Protein AF-A0A8J6WFE8-F1 (afdb_monomer_lite)

Secondary structure (DSSP, 8-state):
--HHHHHHHH-TT-----------HHHHHHHHHHHHHTT-SSHHHHHHHHHHHHHHHHHHHHHHHHHHHHHHHHHHTT--HHHHHHHHHHHHS----SSS--

pLDDT: mean 84.11, std 15.69, range [42.5, 98.44]

Structure (mmCIF, N/CA/C/O backbone):
data_AF-A0A8J6WFE8-F1
#
_entry.id   AF-A0A8J6WFE8-F1
#
loop_
_atom_site.group_PDB
_atom_site.id
_atom_site.type_symbol
_atom_site.label_atom_id
_atom_site.label_alt_id
_atom_site.label_comp_id
_atom_site.label_asym_id
_atom_site.label_entity_id
_atom_site.label_seq_id
_atom_site.pdbx_PDB_ins_code
_atom_site.Cartn_x
_atom_site.Cartn_y
_atom_site.Cartn_z
_atom_site.occupancy
_atom_site.B_iso_or_equiv
_atom_site.auth_seq_id
_atom_site.auth_comp_id
_atom_site.auth_asym_id
_atom_site.auth_atom_id
_atom_site.pdbx_PDB_model_num
ATOM 1 N N . MET A 1 1 ? -10.518 6.128 5.972 1.00 59.09 1 MET A N 1
ATOM 2 C CA . MET A 1 1 ? -9.133 6.642 6.148 1.00 59.09 1 MET A CA 1
ATOM 3 C C . MET A 1 1 ? -9.106 7.965 6.915 1.00 59.09 1 MET A C 1
ATOM 5 O O . MET A 1 1 ? -9.773 8.906 6.500 1.00 59.09 1 MET A O 1
ATOM 9 N N . LYS A 1 2 ? -8.303 8.081 7.984 1.00 60.91 2 LYS A N 1
ATOM 10 C CA . LYS A 1 2 ? -8.120 9.344 8.735 1.00 60.91 2 LYS A CA 1
ATOM 11 C C . LYS A 1 2 ? -7.318 10.383 7.931 1.00 60.91 2 LYS A C 1
ATOM 13 O O . LYS A 1 2 ? -6.316 10.043 7.298 1.00 60.91 2 LYS A O 1
ATOM 18 N N . ALA A 1 3 ? -7.724 11.654 7.990 1.00 61.97 3 ALA A N 1
ATOM 19 C CA . ALA A 1 3 ? -7.114 12.764 7.243 1.00 61.97 3 ALA A CA 1
ATOM 20 C C . ALA A 1 3 ? -5.603 12.940 7.513 1.00 61.97 3 ALA A C 1
ATOM 22 O O . ALA A 1 3 ? -4.841 13.287 6.609 1.00 61.97 3 ALA A O 1
ATOM 23 N N . ASP A 1 4 ? -5.138 12.623 8.722 1.00 64.19 4 ASP A N 1
ATOM 24 C CA . ASP A 1 4 ? -3.723 12.751 9.097 1.00 64.19 4 ASP A CA 1
ATOM 25 C C . ASP A 1 4 ? -2.825 11.683 8.461 1.00 64.19 4 ASP A C 1
ATOM 27 O O . ASP A 1 4 ? -1.677 11.955 8.097 1.00 64.19 4 ASP A O 1
ATOM 31 N N . ALA A 1 5 ? -3.357 10.477 8.240 1.00 66.69 5 ALA A N 1
ATOM 32 C CA . ALA A 1 5 ? -2.653 9.431 7.501 1.00 66.69 5 ALA A CA 1
ATOM 33 C C . ALA A 1 5 ? -2.508 9.802 6.017 1.00 66.69 5 ALA A C 1
ATOM 35 O O . ALA A 1 5 ? -1.499 9.476 5.390 1.00 66.69 5 ALA A O 1
ATOM 36 N N . LEU A 1 6 ? -3.485 10.525 5.458 1.00 65.75 6 LEU A N 1
ATOM 37 C CA . LEU A 1 6 ? -3.408 11.055 4.098 1.00 65.75 6 LEU A CA 1
ATOM 38 C C . LEU A 1 6 ? -2.352 12.166 3.989 1.00 65.75 6 LEU A C 1
ATOM 40 O O . LEU A 1 6 ? -1.523 12.114 3.082 1.00 65.75 6 LEU A O 1
ATOM 44 N N . LYS A 1 7 ? -2.310 13.107 4.944 1.00 64.75 7 LYS A N 1
ATOM 45 C CA . LYS A 1 7 ? -1.295 14.178 4.990 1.00 64.75 7 LYS A CA 1
ATOM 46 C C . LYS A 1 7 ? 0.133 13.628 5.011 1.00 64.75 7 LYS A C 1
ATOM 48 O O . LYS A 1 7 ? 0.941 14.020 4.175 1.00 64.75 7 LYS A O 1
ATOM 53 N N . LYS A 1 8 ? 0.430 12.650 5.879 1.00 72.88 8 LYS A N 1
ATOM 54 C CA . LYS A 1 8 ? 1.755 11.992 5.922 1.00 72.88 8 LYS A CA 1
ATOM 55 C C . LYS A 1 8 ? 2.124 11.291 4.611 1.00 72.88 8 LYS A C 1
ATOM 57 O O . LYS A 1 8 ? 3.297 11.171 4.278 1.00 72.88 8 LYS A O 1
ATOM 62 N N . ARG A 1 9 ? 1.135 10.795 3.863 1.00 69.50 9 ARG A N 1
ATOM 63 C CA . ARG A 1 9 ? 1.360 10.084 2.594 1.00 69.50 9 ARG A CA 1
ATOM 64 C C . ARG A 1 9 ? 1.584 11.025 1.411 1.00 69.50 9 ARG A C 1
ATOM 66 O O . ARG A 1 9 ? 2.244 10.601 0.464 1.00 69.50 9 ARG A O 1
ATOM 73 N N . LEU A 1 10 ? 1.048 12.245 1.474 1.00 74.19 10 LEU A N 1
ATOM 74 C CA . LEU A 1 10 ? 1.235 13.305 0.477 1.00 74.19 10 LEU A CA 1
ATOM 75 C C . LEU A 1 10 ? 2.550 14.074 0.659 1.00 74.19 10 LEU A C 1
ATOM 77 O O . LEU A 1 10 ? 2.967 14.777 -0.263 1.00 74.19 10 LEU A O 1
ATOM 81 N N . ASP A 1 11 ? 3.209 13.926 1.810 1.00 82.12 11 ASP A N 1
ATOM 82 C CA . ASP A 1 11 ? 4.532 14.493 2.040 1.00 82.12 11 ASP A CA 1
ATOM 83 C C . ASP A 1 11 ? 5.553 13.914 1.047 1.00 82.12 11 ASP A C 1
ATOM 85 O O . ASP A 1 11 ? 5.840 12.710 1.022 1.00 82.12 11 ASP A O 1
ATOM 89 N N . ARG A 1 12 ? 6.102 14.803 0.216 1.00 76.50 12 ARG A N 1
ATOM 90 C CA . ARG A 1 12 ? 7.114 14.475 -0.792 1.00 76.50 12 ARG A CA 1
ATOM 91 C C . ARG A 1 12 ? 8.478 14.163 -0.174 1.00 76.50 12 ARG A C 1
ATOM 93 O O . ARG A 1 12 ? 9.248 13.446 -0.803 1.00 76.50 12 ARG A O 1
ATOM 100 N N . ASN A 1 13 ? 8.754 14.649 1.036 1.00 81.88 13 ASN A N 1
ATOM 101 C CA . ASN A 1 13 ? 10.033 14.491 1.732 1.00 81.88 13 ASN A CA 1
ATOM 102 C C . ASN A 1 13 ? 10.011 13.367 2.775 1.00 81.88 13 ASN A C 1
ATOM 104 O O . ASN A 1 13 ? 10.896 13.288 3.629 1.00 81.88 13 ASN A O 1
ATOM 108 N N . ARG A 1 14 ? 9.013 12.479 2.716 1.00 85.88 14 ARG A N 1
ATOM 109 C CA . ARG A 1 14 ? 8.925 11.346 3.637 1.00 85.88 14 ARG A CA 1
ATOM 110 C C . ARG A 1 14 ? 10.183 10.460 3.548 1.00 85.88 14 ARG A C 1
ATO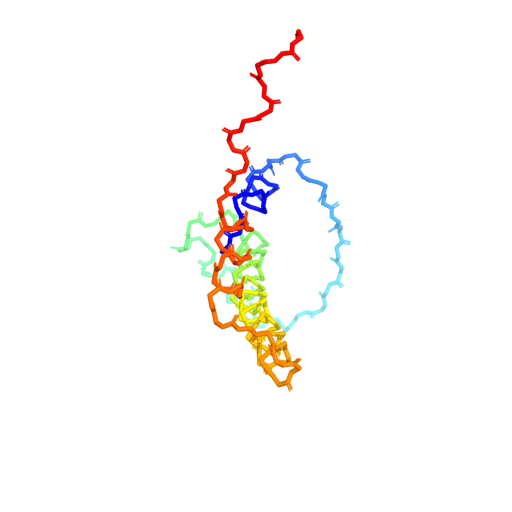M 112 O O . ARG A 1 14 ? 10.664 10.199 2.440 1.00 85.88 14 ARG A O 1
ATOM 119 N N . PRO A 1 15 ? 10.694 9.950 4.683 1.00 89.44 15 PRO A N 1
ATOM 120 C CA . PRO A 1 15 ? 11.878 9.100 4.693 1.00 89.44 15 PRO A CA 1
ATOM 121 C C . PRO A 1 15 ? 11.649 7.835 3.858 1.00 89.44 15 PRO A C 1
ATOM 123 O O . PRO A 1 15 ? 10.577 7.226 3.898 1.00 89.44 15 PRO A O 1
ATOM 126 N N . MET A 1 16 ? 12.668 7.441 3.096 1.00 89.06 16 MET A N 1
ATOM 127 C CA . MET A 1 16 ? 12.658 6.232 2.276 1.00 89.06 16 MET A CA 1
ATOM 128 C C . MET A 1 16 ? 13.663 5.218 2.816 1.00 89.06 16 MET A C 1
ATOM 130 O O . MET A 1 16 ? 14.780 5.574 3.185 1.00 89.06 16 MET A O 1
ATOM 134 N N . THR A 1 17 ? 13.278 3.944 2.805 1.00 93.00 17 THR A N 1
ATOM 135 C CA . THR A 1 17 ? 14.154 2.820 3.150 1.00 93.00 17 THR A CA 1
ATOM 136 C C . THR A 1 17 ? 14.389 1.970 1.910 1.00 93.00 17 THR A C 1
ATOM 138 O O . THR A 1 17 ? 13.438 1.598 1.219 1.00 93.00 17 THR A O 1
ATOM 141 N N . THR A 1 18 ? 15.652 1.657 1.626 1.00 94.06 18 THR A N 1
ATOM 142 C CA . THR A 1 18 ? 16.017 0.725 0.555 1.00 94.06 18 THR A CA 1
ATOM 143 C C . THR A 1 18 ? 15.765 -0.704 1.013 1.00 94.06 18 THR A C 1
ATOM 145 O O . THR A 1 18 ? 16.210 -1.101 2.088 1.00 94.06 18 THR A O 1
ATOM 148 N N . ILE A 1 19 ? 15.076 -1.481 0.181 1.00 93.31 19 ILE A N 1
ATOM 149 C CA . ILE A 1 19 ? 14.811 -2.902 0.411 1.00 93.31 19 ILE A CA 1
ATOM 150 C C . ILE A 1 19 ? 15.316 -3.715 -0.781 1.00 93.31 19 ILE A C 1
ATOM 152 O O . ILE A 1 19 ? 15.234 -3.261 -1.923 1.00 93.31 19 ILE A O 1
ATOM 156 N N . THR A 1 20 ? 15.798 -4.928 -0.515 1.00 94.69 20 THR A N 1
ATOM 157 C CA . THR A 1 20 ? 16.194 -5.896 -1.546 1.00 94.69 20 THR A CA 1
ATOM 158 C C . THR A 1 20 ? 15.184 -7.034 -1.553 1.00 94.69 20 THR A C 1
ATOM 160 O O . THR A 1 20 ? 14.987 -7.691 -0.533 1.00 94.69 20 THR A O 1
ATOM 163 N N . ILE A 1 21 ? 14.543 -7.273 -2.697 1.00 94.31 21 ILE A N 1
ATOM 164 C CA . ILE A 1 21 ? 13.528 -8.319 -2.874 1.00 94.31 21 ILE A CA 1
ATOM 165 C C . ILE A 1 21 ? 13.884 -9.126 -4.124 1.00 94.31 21 ILE A C 1
ATOM 167 O O . ILE A 1 21 ? 14.214 -8.548 -5.158 1.00 94.31 21 ILE A O 1
ATOM 171 N N . ARG A 1 22 ? 13.800 -10.459 -4.040 1.00 96.50 22 ARG A N 1
ATOM 172 C CA . ARG A 1 22 ? 13.836 -11.328 -5.226 1.00 96.50 22 ARG A CA 1
ATOM 173 C C . ARG A 1 22 ? 12.440 -11.395 -5.834 1.00 96.50 22 ARG A C 1
ATOM 175 O O . ARG A 1 22 ? 11.489 -11.677 -5.111 1.00 96.50 22 ARG A O 1
ATOM 182 N N . MET A 1 23 ? 12.330 -11.173 -7.138 1.00 95.88 23 MET A N 1
ATOM 183 C CA . MET A 1 23 ? 11.081 -11.320 -7.887 1.00 95.88 23 MET A CA 1
ATOM 184 C C . MET A 1 23 ? 11.301 -12.222 -9.104 1.00 95.88 23 MET A C 1
ATOM 186 O O . MET A 1 23 ? 12.417 -12.228 -9.631 1.00 95.88 23 MET A O 1
ATOM 190 N N . PRO A 1 24 ? 10.274 -12.970 -9.541 1.00 98.25 24 PRO A N 1
ATOM 191 C CA . PRO A 1 24 ? 10.320 -13.696 -10.805 1.00 98.25 24 PRO A CA 1
ATOM 192 C C . PRO A 1 24 ? 10.640 -12.765 -11.983 1.00 98.25 24 PRO A C 1
ATOM 194 O O . PRO A 1 24 ? 10.231 -11.600 -11.996 1.00 98.25 24 PRO A O 1
ATOM 197 N N . GLU A 1 25 ? 11.400 -13.273 -12.952 1.00 98.31 25 GLU A N 1
ATOM 198 C CA . GLU A 1 25 ? 11.858 -12.492 -14.107 1.00 98.31 25 GLU A CA 1
ATOM 199 C C . GLU A 1 25 ? 10.687 -12.032 -14.980 1.00 98.31 25 GLU A C 1
ATOM 201 O O . GLU A 1 25 ? 10.624 -10.865 -15.360 1.00 98.31 25 GLU A O 1
ATOM 206 N N . ASP A 1 26 ? 9.718 -12.914 -15.217 1.00 98.38 26 ASP A N 1
ATOM 207 C CA . ASP A 1 26 ? 8.490 -12.643 -15.967 1.00 98.38 26 ASP A CA 1
ATOM 208 C C . ASP A 1 26 ? 7.692 -11.480 -15.363 1.00 98.38 26 ASP A C 1
ATOM 210 O O . ASP A 1 26 ? 7.282 -10.568 -16.077 1.00 98.38 26 ASP A O 1
ATOM 214 N N . VAL A 1 27 ? 7.581 -11.431 -14.033 1.00 98.12 27 VAL A N 1
ATOM 215 C CA . VAL A 1 27 ? 6.902 -10.335 -13.326 1.00 98.12 27 VAL A CA 1
ATOM 216 C C . VAL A 1 27 ? 7.628 -9.002 -13.531 1.00 98.12 27 VAL A C 1
ATOM 218 O O . VAL A 1 27 ? 6.992 -7.958 -13.690 1.00 98.12 27 VAL A O 1
ATOM 221 N N . ILE A 1 28 ? 8.964 -9.003 -13.526 1.00 97.94 28 ILE A N 1
ATOM 222 C CA . ILE A 1 28 ? 9.753 -7.791 -13.784 1.00 97.94 28 ILE A CA 1
ATOM 223 C C . ILE A 1 28 ? 9.556 -7.311 -15.224 1.00 97.94 28 ILE A C 1
ATOM 225 O O . ILE A 1 28 ? 9.402 -6.105 -15.442 1.00 97.94 28 ILE A O 1
ATOM 229 N N . GLU A 1 29 ? 9.550 -8.222 -16.194 1.00 98.44 29 GLU A N 1
ATOM 230 C CA . GLU A 1 29 ? 9.329 -7.882 -17.600 1.00 98.44 29 GLU A CA 1
ATOM 231 C C . GLU A 1 29 ? 7.918 -7.335 -17.843 1.00 98.44 29 GLU A C 1
ATOM 233 O O . GLU A 1 29 ? 7.764 -6.304 -18.505 1.00 98.44 29 GLU A O 1
ATOM 238 N N . ASP A 1 30 ? 6.898 -7.919 -17.215 1.00 98.44 30 ASP A N 1
ATOM 239 C CA . ASP A 1 30 ? 5.533 -7.397 -17.273 1.00 98.44 30 ASP A CA 1
ATOM 240 C C . ASP A 1 30 ? 5.436 -5.996 -16.664 1.00 98.44 30 ASP A C 1
ATOM 242 O O . ASP A 1 30 ? 4.876 -5.086 -17.283 1.00 98.44 30 ASP A O 1
ATOM 246 N N . LEU A 1 31 ? 6.053 -5.762 -15.499 1.00 98.06 31 LEU A N 1
ATOM 247 C CA . LEU A 1 31 ? 6.092 -4.433 -14.884 1.00 98.06 31 LEU A CA 1
ATOM 248 C C . LEU A 1 31 ? 6.786 -3.400 -15.782 1.00 98.06 31 LEU A C 1
ATOM 250 O O . LEU A 1 31 ? 6.315 -2.264 -15.883 1.00 98.06 31 LEU A O 1
ATOM 254 N N . LYS A 1 32 ? 7.892 -3.768 -16.444 1.00 98.12 32 LYS A N 1
ATOM 255 C CA . LYS A 1 32 ? 8.580 -2.897 -17.413 1.00 98.12 32 LYS A CA 1
ATOM 256 C C . LYS A 1 32 ? 7.686 -2.571 -18.602 1.00 98.12 32 LYS A C 1
ATOM 258 O O . LYS A 1 32 ? 7.661 -1.418 -19.031 1.00 98.12 32 LYS A O 1
ATOM 263 N N . ARG A 1 33 ? 6.945 -3.557 -19.111 1.00 98.25 33 ARG A N 1
ATOM 264 C CA . ARG A 1 33 ? 6.040 -3.398 -20.252 1.00 98.25 33 ARG A CA 1
ATOM 265 C C . ARG A 1 33 ? 4.879 -2.458 -19.939 1.00 98.25 33 ARG A C 1
ATOM 267 O O . ARG A 1 33 ? 4.562 -1.600 -20.760 1.00 98.25 33 ARG A O 1
ATOM 274 N N . ILE A 1 34 ? 4.241 -2.607 -18.779 1.00 98.19 34 ILE A N 1
ATOM 275 C CA . ILE A 1 34 ? 3.015 -1.859 -18.457 1.00 98.19 34 ILE A CA 1
ATOM 276 C C . ILE A 1 34 ? 3.278 -0.496 -17.810 1.00 98.19 34 ILE A C 1
ATOM 278 O O . ILE A 1 34 ? 2.442 0.395 -17.933 1.00 98.19 34 ILE A O 1
ATOM 282 N N . ALA A 1 35 ? 4.429 -0.289 -17.161 1.00 98.25 35 ALA A N 1
ATOM 283 C CA . ALA A 1 35 ? 4.775 0.992 -16.540 1.00 98.25 35 ALA A CA 1
ATOM 284 C C . ALA A 1 35 ? 4.589 2.216 -17.460 1.00 98.25 35 ALA A C 1
ATOM 286 O O . ALA A 1 35 ? 3.867 3.129 -17.050 1.00 98.25 35 ALA A O 1
ATOM 287 N N . PRO A 1 36 ? 5.147 2.262 -18.689 1.00 97.31 36 PRO A N 1
ATOM 288 C CA . PRO A 1 36 ? 4.953 3.410 -19.573 1.00 97.31 36 PRO A CA 1
ATOM 289 C C . PRO A 1 36 ? 3.499 3.547 -20.041 1.00 97.31 36 PRO A C 1
ATOM 291 O O . PRO A 1 36 ? 3.003 4.664 -20.163 1.00 97.31 36 PRO A O 1
ATOM 294 N N . LEU A 1 37 ? 2.794 2.427 -20.246 1.00 97.88 37 LEU A N 1
ATOM 295 C CA . LEU A 1 37 ? 1.383 2.425 -20.654 1.00 97.88 37 LEU A CA 1
ATOM 296 C C . LEU A 1 37 ? 0.473 3.031 -19.577 1.00 97.88 37 LEU A C 1
ATOM 298 O O . LEU A 1 37 ? -0.545 3.636 -19.895 1.00 97.88 37 LEU A O 1
ATOM 302 N N . LEU A 1 38 ? 0.862 2.895 -18.309 1.00 97.06 38 LEU A N 1
ATOM 303 C CA . LEU A 1 38 ? 0.164 3.454 -17.152 1.00 97.06 38 LEU A CA 1
ATOM 304 C C . LEU A 1 38 ? 0.708 4.830 -16.722 1.00 97.06 38 LEU A C 1
ATOM 306 O O . LEU A 1 38 ? 0.325 5.334 -15.669 1.00 97.06 38 LEU A O 1
ATOM 310 N N . GLY A 1 39 ? 1.604 5.442 -17.507 1.00 96.12 39 GLY A N 1
ATOM 311 C CA . GLY A 1 39 ? 2.142 6.781 -17.242 1.00 96.12 39 GLY A CA 1
ATOM 312 C C . GLY A 1 39 ? 3.219 6.850 -16.153 1.00 96.12 39 GLY A C 1
ATOM 313 O O . GLY A 1 39 ? 3.525 7.933 -15.656 1.00 96.12 39 GLY A O 1
ATOM 314 N N . PHE A 1 40 ? 3.810 5.718 -15.766 1.00 97.38 40 PHE A N 1
ATOM 315 C CA . PHE A 1 40 ? 4.928 5.685 -14.825 1.00 97.38 40 PHE A CA 1
ATOM 316 C C . PHE A 1 40 ? 6.264 5.836 -15.555 1.00 97.38 40 PHE A C 1
ATOM 318 O O . PHE A 1 40 ? 6.471 5.292 -16.636 1.00 97.38 40 PHE A O 1
ATOM 325 N N . SER A 1 41 ? 7.223 6.502 -14.910 1.00 93.94 41 SER A N 1
ATOM 326 C CA . SER A 1 41 ? 8.584 6.678 -15.438 1.00 93.94 41 SER A CA 1
ATOM 327 C C . SER A 1 41 ? 9.428 5.394 -15.459 1.00 93.94 41 SER A C 1
ATOM 329 O O . SER A 1 41 ? 10.547 5.403 -15.963 1.00 93.94 41 SER A O 1
ATOM 331 N N . GLY A 1 42 ? 8.918 4.287 -14.910 1.00 95.44 42 GLY A N 1
ATOM 332 C CA . GLY A 1 42 ? 9.566 2.980 -14.929 1.00 95.44 42 GLY A CA 1
ATOM 333 C C . GLY A 1 42 ? 8.881 1.969 -14.010 1.00 95.44 42 GLY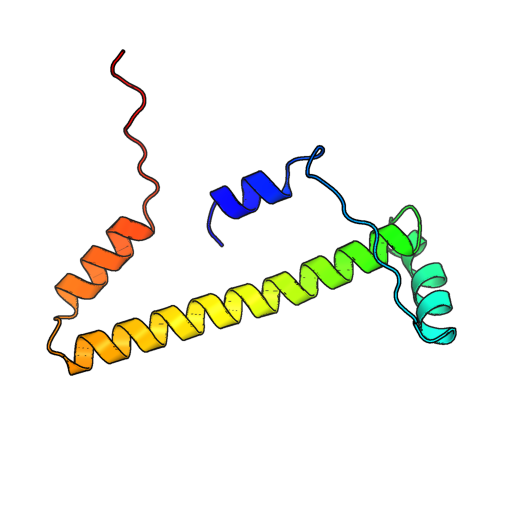 A C 1
ATOM 334 O O . GLY A 1 42 ? 7.933 2.291 -13.288 1.00 95.44 42 GLY A O 1
ATOM 335 N N . TYR A 1 43 ? 9.399 0.740 -14.003 1.00 96.88 43 TYR A N 1
ATOM 336 C CA . TYR A 1 43 ? 8.805 -0.369 -13.252 1.00 96.88 43 TYR A CA 1
ATOM 337 C C . TYR A 1 43 ? 8.894 -0.190 -11.727 1.00 96.88 43 TYR A C 1
ATOM 339 O O . TYR A 1 43 ? 7.989 -0.603 -11.010 1.00 96.88 43 TYR A O 1
ATOM 347 N N . GLN A 1 44 ? 9.944 0.461 -11.206 1.00 95.06 44 GLN A N 1
ATOM 348 C CA . GLN A 1 44 ? 10.100 0.671 -9.759 1.00 95.06 44 GLN A CA 1
ATOM 349 C C . GLN A 1 44 ? 9.030 1.624 -9.179 1.00 95.06 44 GLN A C 1
ATOM 351 O O . GLN A 1 44 ? 8.428 1.278 -8.160 1.00 95.06 44 GLN A O 1
ATOM 356 N N . PRO A 1 45 ? 8.747 2.804 -9.782 1.00 94.62 45 PRO A N 1
ATOM 357 C CA . PRO A 1 45 ? 7.589 3.618 -9.411 1.00 94.62 45 PRO A CA 1
ATOM 358 C C . PRO A 1 45 ? 6.257 2.861 -9.438 1.00 94.62 45 PRO A C 1
ATOM 360 O O . PRO A 1 45 ? 5.490 2.979 -8.482 1.00 94.62 45 PRO A O 1
ATOM 363 N N . LEU A 1 46 ? 6.009 2.065 -10.484 1.00 96.94 46 LEU A N 1
ATOM 364 C CA . LEU A 1 46 ? 4.782 1.277 -10.600 1.00 96.94 46 LEU A CA 1
ATOM 365 C C . LEU A 1 46 ? 4.680 0.218 -9.494 1.00 96.94 46 LEU A C 1
ATOM 367 O O . LEU A 1 46 ? 3.658 0.131 -8.819 1.00 96.94 46 LEU A O 1
ATOM 371 N N . ALA A 1 47 ? 5.752 -0.539 -9.253 1.00 96.50 47 ALA A N 1
ATOM 372 C CA . AL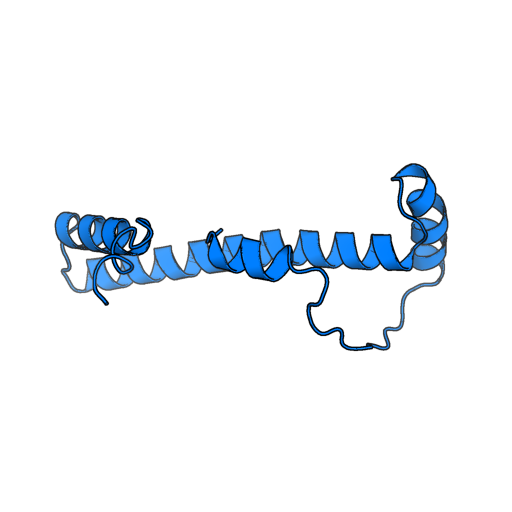A A 1 47 ? 5.787 -1.557 -8.207 1.00 96.50 47 ALA A CA 1
ATOM 373 C C . ALA A 1 47 ? 5.468 -0.956 -6.829 1.00 96.50 47 ALA A C 1
ATOM 375 O O . ALA A 1 47 ? 4.637 -1.486 -6.092 1.00 96.50 47 ALA A O 1
ATOM 376 N N . ARG A 1 48 ? 6.051 0.207 -6.498 1.00 93.31 48 ARG A N 1
ATOM 377 C CA . ARG A 1 48 ? 5.722 0.927 -5.255 1.00 93.31 48 ARG A CA 1
ATOM 378 C C . ARG A 1 48 ? 4.254 1.350 -5.193 1.00 93.31 48 ARG A C 1
ATOM 380 O O . ARG A 1 48 ? 3.670 1.314 -4.111 1.00 93.31 48 ARG A O 1
ATOM 387 N N . ALA A 1 49 ? 3.665 1.760 -6.317 1.00 94.12 49 ALA A N 1
ATOM 388 C CA . ALA A 1 49 ? 2.258 2.142 -6.379 1.00 94.12 49 ALA A CA 1
ATOM 389 C C . ALA A 1 49 ? 1.331 0.946 -6.121 1.00 94.12 49 ALA A C 1
ATOM 391 O O . ALA A 1 49 ? 0.433 1.061 -5.288 1.00 94.12 49 ALA A O 1
ATOM 392 N N . TYR A 1 50 ? 1.589 -0.206 -6.748 1.00 95.69 50 TYR A N 1
ATOM 393 C CA . TYR A 1 50 ? 0.823 -1.435 -6.515 1.00 95.69 50 TYR A CA 1
ATOM 394 C C . TYR A 1 50 ? 0.929 -1.927 -5.076 1.00 95.69 50 TYR A C 1
ATOM 396 O O . TYR A 1 50 ? -0.098 -2.171 -4.446 1.00 95.69 50 TYR A O 1
ATOM 404 N N . ILE A 1 51 ? 2.142 -1.973 -4.519 1.00 94.56 51 ILE A N 1
ATOM 405 C CA . ILE A 1 51 ? 2.352 -2.322 -3.107 1.00 94.56 51 ILE A CA 1
ATOM 406 C C . ILE A 1 51 ? 1.551 -1.372 -2.207 1.00 94.56 51 ILE A C 1
ATOM 408 O O . ILE A 1 51 ? 0.802 -1.811 -1.338 1.00 94.56 51 ILE A O 1
ATOM 412 N N . GLY A 1 52 ? 1.656 -0.060 -2.438 1.00 91.88 52 GLY A N 1
ATOM 413 C CA . GLY A 1 52 ? 0.937 0.937 -1.648 1.00 91.88 52 GLY A CA 1
ATOM 414 C C . GLY A 1 52 ? -0.585 0.888 -1.814 1.00 91.88 52 GLY A C 1
ATOM 415 O O . GLY A 1 52 ? -1.310 1.285 -0.906 1.00 91.88 52 GLY A O 1
ATOM 416 N N . GLN A 1 53 ? -1.098 0.443 -2.959 1.00 91.12 53 GLN A N 1
ATOM 417 C CA . GLN A 1 53 ? -2.530 0.252 -3.174 1.00 91.12 53 GLN A CA 1
ATOM 418 C C . GLN A 1 53 ? -3.042 -0.997 -2.455 1.00 91.12 53 GLN A C 1
ATOM 420 O O . GLN A 1 53 ? -3.998 -0.873 -1.697 1.00 91.12 53 GLN A O 1
ATOM 425 N N . GLY A 1 54 ? -2.386 -2.148 -2.631 1.00 92.06 54 GLY A N 1
ATOM 426 C CA . GLY A 1 54 ? -2.771 -3.393 -1.959 1.00 92.06 54 GLY A CA 1
ATOM 427 C C . GLY A 1 54 ? -2.765 -3.242 -0.439 1.00 92.06 54 GLY A C 1
ATOM 428 O O . GLY A 1 54 ? -3.775 -3.485 0.213 1.00 92.06 54 GLY A O 1
ATOM 429 N N . LEU A 1 55 ? -1.680 -2.683 0.112 1.00 92.12 55 LEU A N 1
ATOM 430 C CA . LEU A 1 55 ? -1.575 -2.433 1.552 1.00 92.12 55 LEU A CA 1
ATOM 431 C C . LEU A 1 55 ? -2.670 -1.505 2.082 1.00 92.12 55 LEU A C 1
ATOM 433 O O . LEU A 1 55 ? -3.087 -1.660 3.221 1.00 92.12 55 LEU A O 1
ATOM 437 N N . ARG A 1 56 ? -3.133 -0.524 1.298 1.00 86.38 56 ARG A N 1
ATOM 438 C CA . ARG A 1 56 ? -4.214 0.368 1.745 1.00 86.38 56 ARG A CA 1
ATOM 439 C C . ARG A 1 56 ? -5.522 -0.379 1.926 1.00 86.38 56 ARG A C 1
ATOM 441 O O . ARG A 1 56 ? -6.138 -0.222 2.970 1.00 86.38 56 ARG A O 1
ATOM 448 N N . VAL A 1 57 ? -5.888 -1.192 0.941 1.00 88.31 57 VAL A N 1
ATOM 449 C CA . VAL A 1 57 ? -7.119 -1.987 0.979 1.00 88.31 57 VAL A CA 1
ATOM 450 C C . VAL A 1 57 ? -7.107 -2.927 2.184 1.00 88.31 57 VAL A C 1
ATOM 452 O O . VAL A 1 57 ? -8.073 -2.966 2.939 1.00 88.31 57 VAL A O 1
ATOM 455 N N . ASP A 1 58 ? -5.998 -3.631 2.410 1.00 89.06 58 ASP A N 1
ATOM 456 C CA . ASP A 1 58 ? -5.902 -4.561 3.537 1.00 89.06 58 ASP A CA 1
ATOM 457 C C . ASP A 1 58 ? -5.880 -3.848 4.897 1.00 89.06 58 ASP A C 1
ATOM 459 O O . ASP A 1 58 ? -6.533 -4.307 5.832 1.00 89.06 58 ASP A O 1
ATOM 463 N N . LEU A 1 59 ? -5.166 -2.722 5.020 1.00 85.81 59 LEU A N 1
ATOM 464 C CA . LEU A 1 59 ? -5.137 -1.940 6.262 1.00 85.81 59 LEU A CA 1
ATOM 465 C C . LEU A 1 59 ? -6.510 -1.352 6.602 1.00 85.81 59 LEU A C 1
ATOM 467 O O . LEU A 1 59 ? -6.886 -1.353 7.767 1.00 85.81 59 LEU A O 1
ATOM 471 N N . GLU A 1 60 ? -7.252 -0.866 5.605 1.00 84.06 60 GLU A N 1
ATOM 472 C CA . GLU A 1 60 ? -8.614 -0.358 5.803 1.00 84.06 60 GLU A CA 1
ATOM 473 C C . GLU A 1 60 ? -9.556 -1.464 6.280 1.00 84.06 60 GLU A C 1
ATOM 475 O O . GLU A 1 60 ? -10.256 -1.268 7.271 1.00 84.06 60 GLU A O 1
ATOM 480 N N . ARG A 1 61 ? -9.500 -2.648 5.655 1.00 80.62 61 ARG A N 1
ATOM 481 C CA . ARG A 1 61 ? -10.300 -3.805 6.081 1.00 80.62 61 ARG A CA 1
ATOM 482 C C . ARG A 1 61 ? -10.008 -4.196 7.533 1.00 80.62 61 ARG A C 1
ATOM 484 O O . ARG A 1 61 ? -10.931 -4.363 8.318 1.00 80.62 61 ARG A O 1
ATOM 491 N N . LEU A 1 62 ? -8.731 -4.303 7.906 1.00 78.94 62 LEU A N 1
ATOM 492 C CA . LEU A 1 62 ? -8.342 -4.686 9.269 1.00 78.94 62 LEU A CA 1
ATOM 493 C C . LEU A 1 62 ? -8.727 -3.629 10.318 1.00 78.94 62 LEU A C 1
ATOM 495 O O . LEU A 1 62 ? -9.109 -3.985 11.431 1.00 78.94 62 LEU A O 1
ATOM 499 N N . GLU A 1 63 ? -8.639 -2.336 9.986 1.00 79.00 63 GLU A N 1
ATOM 500 C CA . GLU A 1 63 ? -9.115 -1.269 10.876 1.00 79.00 63 GLU A CA 1
ATOM 501 C C . GLU A 1 63 ? -10.633 -1.368 11.114 1.00 79.00 63 GLU A C 1
ATOM 503 O O . GLU A 1 63 ? -11.074 -1.239 12.258 1.00 79.00 63 GLU A O 1
ATOM 508 N N . GLU A 1 64 ? -11.428 -1.625 10.071 1.00 75.00 64 GLU A N 1
ATOM 509 C CA . GLU A 1 64 ? -12.885 -1.801 10.182 1.00 75.00 64 GLU A CA 1
ATOM 510 C C . GLU A 1 64 ? -13.266 -3.046 11.000 1.00 75.00 64 GLU A C 1
ATOM 512 O O . GLU A 1 64 ? -14.144 -2.968 11.870 1.00 75.00 64 GLU A O 1
ATOM 517 N N . ASP A 1 65 ? -12.568 -4.164 10.784 1.00 79.12 65 ASP A N 1
ATOM 518 C CA . ASP A 1 65 ? -12.787 -5.416 11.514 1.00 79.12 65 ASP A CA 1
ATOM 519 C C . ASP A 1 65 ? -12.514 -5.234 13.019 1.00 79.12 65 ASP A C 1
ATOM 521 O O . ASP A 1 65 ? -13.359 -5.560 13.856 1.00 79.12 65 ASP A O 1
ATOM 525 N N . HIS A 1 66 ? -11.385 -4.616 13.389 1.00 81.25 66 HIS A N 1
ATOM 526 C CA . HIS A 1 66 ? -11.016 -4.403 14.795 1.00 81.25 66 HIS A CA 1
ATOM 527 C C . HIS A 1 66 ? -11.980 -3.460 15.532 1.00 81.25 66 HIS A C 1
ATOM 529 O O . HIS A 1 66 ? -12.297 -3.676 16.705 1.00 81.25 66 HIS A O 1
ATOM 535 N N . VAL A 1 67 ? -12.459 -2.401 14.867 1.00 83.50 67 VAL A N 1
ATOM 536 C CA . VAL A 1 67 ? -13.449 -1.481 15.455 1.00 83.50 67 VAL A CA 1
ATOM 537 C C . VAL A 1 67 ? -14.779 -2.202 15.671 1.00 83.50 67 VAL A C 1
ATOM 539 O O . VAL A 1 67 ? -15.394 -2.055 16.730 1.00 83.50 67 VAL A O 1
ATOM 542 N N . SER A 1 68 ? -15.197 -3.026 14.712 1.00 82.38 68 SER A N 1
ATOM 543 C CA . SER A 1 68 ? -16.428 -3.815 14.809 1.00 82.38 68 SER A CA 1
ATOM 544 C C . SER A 1 68 ? -16.367 -4.832 15.955 1.00 82.38 68 SER A C 1
ATOM 546 O O . SER A 1 68 ? -17.308 -4.932 16.748 1.00 82.38 68 SER A O 1
ATOM 548 N N . GLU A 1 69 ? -15.241 -5.534 16.110 1.00 87.44 69 GLU A N 1
ATOM 549 C CA . GLU A 1 69 ? -15.011 -6.463 17.223 1.00 87.44 69 GLU A CA 1
ATOM 550 C C . GLU A 1 69 ? -15.015 -5.760 18.586 1.00 87.44 69 GLU A C 1
ATOM 552 O O . GLU A 1 69 ? -15.608 -6.265 19.548 1.00 87.44 69 GLU A O 1
ATOM 557 N N . LEU A 1 70 ? -14.410 -4.572 18.678 1.00 87.38 70 LEU A N 1
ATOM 558 C CA . LEU A 1 70 ? -14.417 -3.769 19.898 1.00 87.38 70 LEU A CA 1
ATOM 559 C C . LEU A 1 70 ? -15.841 -3.340 20.279 1.00 87.38 70 LEU A C 1
ATOM 561 O O . LEU A 1 70 ? -16.238 -3.514 21.431 1.00 87.38 70 LEU A O 1
ATOM 565 N N . ILE A 1 71 ? -16.633 -2.846 19.321 1.00 89.25 71 ILE A N 1
ATOM 566 C CA . ILE A 1 71 ? -18.041 -2.469 19.540 1.00 89.25 71 ILE A CA 1
ATOM 567 C C . ILE A 1 71 ? -18.848 -3.678 20.032 1.00 89.25 71 ILE A C 1
ATOM 569 O O . ILE A 1 71 ? -19.586 -3.577 21.015 1.00 89.25 71 ILE A O 1
ATOM 573 N N . ALA A 1 72 ? -18.683 -4.839 19.393 1.00 89.50 72 ALA A N 1
ATOM 574 C CA . ALA A 1 72 ? -19.352 -6.071 19.803 1.00 89.50 72 ALA A CA 1
ATOM 575 C C . ALA A 1 72 ? -18.934 -6.516 21.216 1.00 89.50 72 ALA A C 1
ATOM 577 O O . ALA A 1 72 ? -19.761 -6.992 21.998 1.00 89.50 72 ALA A O 1
ATOM 578 N N . SER A 1 73 ? -17.658 -6.350 21.573 1.00 93.88 73 SER A N 1
ATOM 579 C CA . SER A 1 73 ? -17.159 -6.616 22.922 1.00 93.88 73 SER A CA 1
ATOM 580 C C . SER A 1 73 ? -17.798 -5.687 23.957 1.00 93.88 73 SER A C 1
ATOM 582 O O . SER A 1 73 ? -18.337 -6.168 24.951 1.00 93.88 73 SER A O 1
ATOM 584 N N . LEU A 1 74 ? -17.821 -4.376 23.710 1.00 93.62 74 LEU A N 1
ATOM 585 C CA . LEU A 1 74 ? -18.394 -3.384 24.626 1.00 93.62 74 LEU A CA 1
ATOM 586 C C . LEU A 1 74 ? -19.900 -3.588 24.836 1.00 93.62 74 LEU A C 1
ATOM 588 O O . LEU A 1 74 ? -20.373 -3.558 25.971 1.00 93.62 74 LEU A O 1
ATOM 592 N N . ARG A 1 75 ? -20.642 -3.903 23.769 1.00 92.25 75 ARG A N 1
ATOM 593 C CA . ARG A 1 75 ? -22.067 -4.247 23.858 1.00 92.25 75 ARG A CA 1
ATOM 594 C C . ARG A 1 75 ? -22.306 -5.471 24.747 1.00 92.25 75 ARG A C 1
ATOM 596 O O . ARG A 1 75 ? -23.210 -5.456 25.577 1.00 92.25 75 ARG A O 1
ATOM 603 N N . ARG A 1 76 ? -21.470 -6.515 24.632 1.00 94.62 76 ARG A N 1
ATOM 604 C CA . ARG A 1 76 ? -21.531 -7.694 25.523 1.00 94.62 76 ARG A CA 1
ATOM 605 C C . ARG A 1 76 ? -21.244 -7.354 26.988 1.00 94.62 76 ARG A C 1
ATOM 607 O O . ARG A 1 76 ? -21.740 -8.053 27.864 1.00 94.62 76 ARG A O 1
ATOM 614 N N . HIS A 1 77 ? -20.491 -6.289 27.251 1.00 95.00 77 HIS A N 1
ATOM 615 C CA . HIS A 1 77 ? -20.226 -5.776 28.598 1.00 95.00 77 HIS A CA 1
ATOM 616 C C . HIS A 1 77 ? -21.276 -4.754 29.076 1.00 95.00 77 HIS A C 1
ATOM 618 O O . HIS A 1 77 ? -21.102 -4.149 30.130 1.00 95.00 77 HIS A O 1
ATOM 624 N N . GLY A 1 78 ? -22.376 -4.575 28.336 1.00 92.44 78 GLY A N 1
ATOM 625 C CA . GLY A 1 78 ? -23.509 -3.745 28.750 1.00 92.44 78 GLY A CA 1
ATOM 626 C C . GLY A 1 78 ? -23.385 -2.262 28.401 1.00 92.44 78 GLY A C 1
ATOM 627 O O . GLY A 1 78 ? -24.179 -1.463 28.892 1.00 92.44 78 GLY A O 1
ATOM 628 N N . VAL A 1 79 ? -22.424 -1.875 27.556 1.00 95.81 79 VAL A N 1
ATOM 629 C CA . VAL A 1 79 ? -22.364 -0.503 27.035 1.00 95.81 79 VAL A CA 1
ATOM 630 C C . VAL A 1 79 ? -23.534 -0.288 26.073 1.00 95.81 79 VAL A C 1
ATOM 632 O O . VAL A 1 79 ? -23.731 -1.082 25.15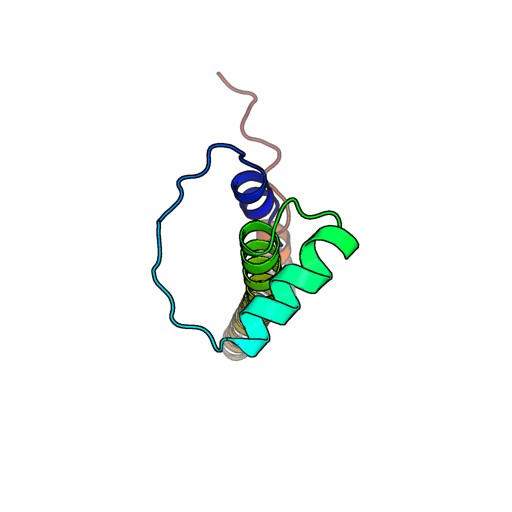2 1.00 95.81 79 VAL A O 1
ATOM 635 N N . SER A 1 80 ? -24.317 0.770 26.299 1.00 94.69 80 SER A N 1
ATOM 636 C CA . SER A 1 80 ? -25.485 1.087 25.476 1.00 94.69 80 SER A CA 1
ATOM 637 C C . SER A 1 80 ? -25.100 1.658 24.112 1.00 94.69 80 SER A C 1
ATOM 639 O O . SER A 1 80 ? -24.055 2.292 23.942 1.00 94.69 80 SER A O 1
ATOM 641 N N . ASP A 1 81 ? -25.987 1.470 23.138 1.00 88.69 81 ASP A N 1
ATOM 642 C CA . ASP A 1 81 ? -25.783 1.917 21.756 1.00 88.69 81 ASP A CA 1
ATOM 643 C C . ASP A 1 81 ? -25.624 3.429 21.649 1.00 88.69 81 ASP A C 1
ATOM 645 O O . ASP A 1 81 ? -24.797 3.899 20.872 1.00 88.69 81 ASP A O 1
ATOM 649 N N . ASP A 1 82 ? -26.344 4.181 22.482 1.00 92.00 82 ASP A N 1
ATOM 650 C CA . ASP A 1 82 ? -26.249 5.639 22.531 1.00 92.00 82 ASP A CA 1
ATOM 651 C C . ASP A 1 82 ? -24.837 6.096 22.931 1.00 92.00 82 ASP A C 1
ATOM 653 O O . ASP A 1 82 ? -24.285 7.018 22.329 1.00 92.00 82 ASP A O 1
ATOM 657 N N . VAL A 1 83 ? -24.218 5.414 23.902 1.00 93.56 83 VAL A N 1
ATOM 658 C CA . VAL A 1 83 ? -22.851 5.708 24.364 1.00 93.56 83 VAL A CA 1
ATOM 659 C C . VAL A 1 83 ? -21.822 5.301 23.310 1.00 93.56 83 VAL A C 1
ATOM 661 O O . VAL A 1 83 ? -20.889 6.055 23.038 1.00 93.56 83 VAL A O 1
ATOM 664 N N . LEU A 1 84 ? -22.003 4.140 22.675 1.00 90.12 84 LEU A N 1
ATOM 665 C CA . LEU A 1 84 ? -21.128 3.676 21.592 1.00 90.12 84 LEU A CA 1
ATOM 666 C C . LEU A 1 84 ? -21.155 4.636 20.398 1.00 90.12 84 LEU A C 1
ATOM 668 O O . LEU A 1 84 ? -20.105 4.994 19.864 1.00 90.12 84 LEU A O 1
ATOM 672 N N . GLN A 1 85 ? -22.346 5.087 20.005 1.00 87.25 85 GLN A N 1
ATOM 673 C CA . GLN A 1 85 ? -22.523 6.012 18.893 1.00 87.25 85 GLN A CA 1
ATOM 674 C C . GLN A 1 85 ? -21.945 7.395 19.211 1.00 87.25 85 GLN A C 1
ATOM 676 O O . GLN A 1 85 ? -21.287 7.987 18.352 1.00 87.25 85 GLN A O 1
ATOM 681 N N . ALA A 1 86 ? -22.142 7.897 20.435 1.00 90.25 86 ALA A N 1
ATOM 682 C CA . ALA A 1 86 ? -21.542 9.150 20.888 1.00 90.25 86 ALA A CA 1
ATOM 683 C C . ALA A 1 86 ? -20.005 9.087 20.836 1.00 90.25 86 ALA A C 1
ATOM 685 O O . ALA A 1 86 ? -19.381 9.935 20.197 1.00 90.25 86 ALA A O 1
ATOM 686 N N . ALA A 1 87 ? -19.407 8.029 21.390 1.00 87.81 87 ALA A N 1
ATOM 687 C CA . ALA A 1 87 ? -17.959 7.832 21.387 1.00 87.81 87 ALA A CA 1
ATOM 688 C C . A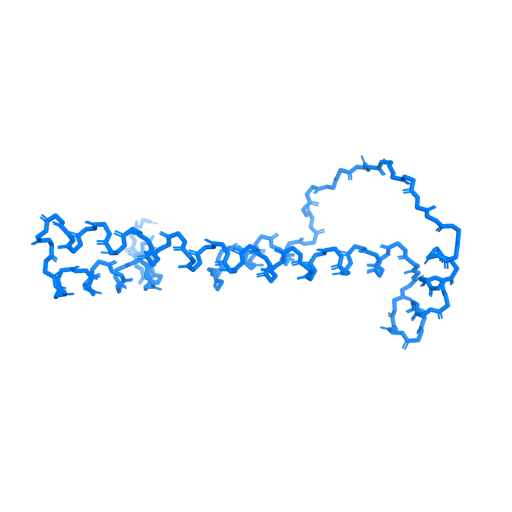LA A 1 87 ? -17.379 7.718 19.963 1.00 87.81 87 ALA A C 1
ATOM 690 O O . ALA A 1 87 ? -16.333 8.292 19.662 1.00 87.81 87 ALA A O 1
ATOM 691 N N . LEU A 1 88 ? -18.063 7.025 19.043 1.00 85.38 88 LEU A N 1
ATOM 692 C CA . LEU A 1 88 ? -17.638 6.955 17.638 1.00 85.38 88 LEU A CA 1
ATOM 693 C C . LEU A 1 88 ? -17.667 8.332 16.959 1.00 85.38 88 LEU A C 1
ATOM 695 O O . LEU A 1 88 ? -16.744 8.674 16.218 1.00 85.38 88 LEU A O 1
ATOM 699 N N . GLN A 1 89 ? -18.699 9.138 17.217 1.00 83.94 89 GLN A N 1
ATOM 700 C CA . GLN A 1 89 ? -18.820 10.490 16.660 1.00 83.94 89 GLN A CA 1
ATOM 701 C C . GLN A 1 89 ? -17.733 11.442 17.172 1.00 83.94 89 GLN A C 1
ATOM 703 O O . GLN A 1 89 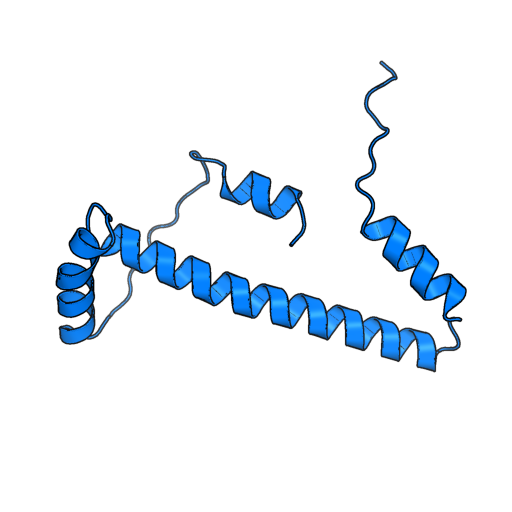? -17.253 12.280 16.406 1.00 83.94 89 GLN A O 1
ATOM 708 N N . GLU A 1 90 ? -17.315 11.296 18.429 1.00 84.44 90 GLU A N 1
ATOM 709 C CA . GLU A 1 90 ? -16.210 12.064 19.015 1.00 84.44 90 GLU A CA 1
ATOM 710 C C . GLU A 1 90 ? -14.871 11.770 18.328 1.00 84.44 90 GLU A C 1
ATOM 712 O O . GLU A 1 90 ? -14.095 12.686 18.073 1.00 84.44 90 GLU A O 1
ATOM 717 N N . VAL A 1 91 ? -14.614 10.513 17.956 1.00 77.88 91 VAL A N 1
ATOM 718 C CA . VAL A 1 91 ? -13.359 10.108 17.298 1.00 77.88 91 VAL A CA 1
ATOM 719 C C . VAL A 1 91 ? -13.334 10.465 15.802 1.00 77.88 91 VAL A C 1
ATOM 721 O O . VAL A 1 91 ? -12.258 10.651 15.227 1.00 77.88 91 VAL A O 1
ATOM 724 N N . ILE A 1 92 ? -14.500 10.537 15.146 1.00 67.06 92 ILE A N 1
ATOM 725 C CA . ILE A 1 92 ? -14.619 10.814 13.701 1.00 67.06 92 ILE A CA 1
ATOM 726 C C . ILE A 1 92 ? -14.617 12.319 13.398 1.00 67.06 92 ILE A C 1
ATOM 728 O O . ILE A 1 92 ? -14.127 12.724 12.340 1.00 67.06 92 ILE A O 1
ATOM 732 N N . LYS A 1 93 ? -15.125 13.167 14.300 1.00 55.34 93 LYS A N 1
ATOM 733 C CA . LYS A 1 93 ? -15.004 14.620 14.139 1.00 55.34 93 LYS A CA 1
ATOM 734 C C . LYS A 1 93 ? -13.543 15.028 14.364 1.00 55.34 93 LYS A C 1
ATOM 736 O O . LYS A 1 93 ? -13.017 14.794 15.449 1.00 55.34 93 LYS A O 1
ATOM 741 N N . PRO A 1 94 ? -12.865 15.660 13.385 1.00 46.75 94 PRO A N 1
ATOM 742 C CA . PRO A 1 94 ? -11.595 16.293 13.685 1.00 46.75 94 PRO A CA 1
ATOM 743 C C . PRO A 1 94 ? -11.868 17.374 14.731 1.00 46.75 94 PRO A C 1
ATOM 745 O O . PRO A 1 94 ? -12.828 18.135 14.584 1.00 46.75 94 PRO A O 1
ATOM 748 N N . VAL A 1 95 ? -11.038 17.426 15.774 1.00 47.16 95 VAL A N 1
ATOM 749 C CA . VAL A 1 95 ? -11.002 18.514 16.756 1.00 47.16 95 VAL A CA 1
ATOM 750 C C . VAL A 1 95 ? -10.636 19.796 16.007 1.00 47.16 95 VAL A C 1
ATOM 752 O O . VAL A 1 95 ? -9.482 20.197 15.909 1.00 47.16 95 VAL A O 1
ATOM 755 N N . ALA A 1 96 ? -11.631 20.414 15.384 1.00 45.38 96 ALA A N 1
ATOM 756 C CA . ALA A 1 96 ? -11.533 21.724 14.782 1.00 45.38 96 ALA A CA 1
ATOM 757 C C . ALA A 1 96 ? -11.740 22.767 15.882 1.00 45.38 96 ALA A C 1
ATOM 759 O O . ALA A 1 96 ? -12.716 23.501 15.807 1.00 45.38 96 ALA A O 1
ATOM 760 N N . ASN A 1 97 ? -10.903 22.771 16.932 1.00 47.66 97 ASN A N 1
ATOM 761 C CA . ASN A 1 97 ? -10.851 23.890 17.879 1.00 47.66 97 ASN A CA 1
ATOM 762 C C . ASN A 1 97 ? -9.697 23.828 18.905 1.00 47.66 97 ASN A C 1
ATOM 764 O O . ASN A 1 97 ? -9.968 23.709 20.087 1.00 47.66 97 ASN A O 1
ATOM 768 N N . GLU A 1 98 ? -8.426 23.945 18.500 1.00 44.94 98 GLU A N 1
ATOM 769 C CA . GLU A 1 98 ? -7.334 24.309 19.442 1.00 44.94 98 GLU A CA 1
ATOM 770 C C . GLU A 1 98 ? -6.246 25.187 18.782 1.00 44.94 98 GLU A C 1
ATOM 772 O O . GLU A 1 98 ? -5.052 24.985 18.972 1.00 44.94 98 GLU A O 1
ATOM 777 N N . LEU A 1 99 ? -6.640 26.174 17.968 1.00 48.56 99 LEU A N 1
ATOM 778 C CA . LEU A 1 99 ? -5.750 27.263 17.530 1.00 48.56 99 LEU A CA 1
ATOM 779 C C . LEU A 1 99 ? -6.514 28.594 17.552 1.00 48.56 99 LEU A C 1
ATOM 781 O O . LEU A 1 99 ? -6.719 29.241 16.528 1.00 48.56 99 LEU A O 1
ATOM 785 N N . SER A 1 100 ? -6.981 28.974 18.736 1.00 44.69 100 SER A N 1
ATOM 786 C CA . SER A 1 100 ? -7.392 30.345 19.047 1.00 44.69 100 SER A CA 1
ATOM 787 C C . SER A 1 100 ? -7.210 30.605 20.541 1.00 44.69 100 SER A C 1
ATOM 789 O O . SER A 1 100 ? -8.172 30.888 21.240 1.00 44.69 100 SER A O 1
ATOM 791 N N . ASP A 1 101 ? -5.996 30.407 21.044 1.00 43.31 101 ASP A N 1
ATOM 792 C CA . ASP A 1 101 ? -5.514 31.119 22.228 1.00 43.31 101 ASP A CA 1
ATOM 793 C C . ASP A 1 101 ? -4.008 30.886 22.360 1.00 43.31 101 ASP A C 1
ATOM 795 O O . ASP A 1 101 ? -3.571 29.824 22.807 1.00 43.31 101 ASP A O 1
ATOM 799 N N . SER A 1 102 ? -3.230 31.867 21.888 1.00 42.50 102 SER A N 1
ATOM 800 C CA . SER A 1 102 ? -1.941 32.367 22.414 1.00 42.50 102 SER A CA 1
ATOM 801 C C . SER A 1 102 ? -1.202 33.160 21.340 1.00 42.50 102 SER A C 1
ATOM 803 O O . SER A 1 102 ? -0.876 32.570 20.285 1.00 42.50 102 SER A O 1
#

Radius of gyration: 20.79 Å; chains: 1; bounding box: 42×46×49 Å

Sequence (102 aa):
MKADALKKRLDRNRPMTTITIRMPEDVIEDLKRIAPLLGFSGYQPLARAYIGQGLRVDLERLEEDHVSELIASLRRHGVSDDVLQAALQEVIKPVANELSDS

Foldseek 3Di:
DDPVVVVQVPDPPRDDDDDDDDDDPVVQVVLQVCCVVVVHPGSVVVVVVVVVVVVVVVVVVVVVVVLVVVLVVVVVVVDDPVNSVVVVVVVPDDPPDDPPDD